Protein AF-A0A7D9LQC7-F1 (afdb_monomer)

Mean predicted aligned error: 12.57 Å

pLDDT: mean 78.18, std 15.83, range [28.62, 94.75]

Structure (mmCIF, N/CA/C/O backbone):
data_AF-A0A7D9LQC7-F1
#
_entry.id   AF-A0A7D9LQC7-F1
#
loop_
_atom_site.group_PDB
_atom_site.id
_atom_site.type_symbol
_atom_site.label_atom_id
_atom_site.label_alt_id
_atom_site.label_comp_id
_atom_site.label_asym_id
_atom_site.label_entity_id
_atom_site.label_seq_id
_atom_site.pdbx_PDB_ins_code
_atom_site.Cartn_x
_atom_site.Cartn_y
_atom_site.Cartn_z
_atom_site.occupancy
_atom_site.B_iso_or_equiv
_atom_site.auth_seq_id
_atom_site.auth_comp_id
_atom_site.auth_asym_id
_atom_site.auth_atom_id
_atom_site.pdbx_PDB_model_num
ATOM 1 N N . MET A 1 1 ? 6.233 0.701 18.717 1.00 30.08 1 MET A N 1
ATOM 2 C CA . MET A 1 1 ? 6.826 -0.533 18.151 1.00 30.08 1 MET A CA 1
ATOM 3 C C . MET A 1 1 ? 5.707 -1.409 17.604 1.00 30.08 1 MET A C 1
ATOM 5 O O . MET A 1 1 ? 5.000 -2.025 18.384 1.00 30.08 1 MET A O 1
ATOM 9 N N . SER A 1 2 ? 5.497 -1.424 16.285 1.00 28.62 2 SER A N 1
ATOM 10 C CA . SER A 1 2 ? 4.512 -2.289 15.620 1.00 28.62 2 SER A CA 1
ATOM 11 C C . SER A 1 2 ? 5.159 -3.641 15.290 1.00 28.62 2 SER A C 1
ATOM 13 O O . SER A 1 2 ? 6.062 -3.742 14.458 1.00 28.62 2 SER A O 1
ATOM 15 N N . GLN A 1 3 ? 4.757 -4.696 15.998 1.00 31.02 3 GLN A N 1
ATOM 16 C CA . GLN A 1 3 ? 5.390 -6.021 15.905 1.00 31.02 3 GLN A CA 1
ATOM 17 C C . GLN A 1 3 ? 4.627 -7.008 15.000 1.00 31.02 3 GLN A C 1
ATOM 19 O O . GLN A 1 3 ? 5.089 -8.122 14.785 1.00 31.02 3 GLN A O 1
ATOM 24 N N . PHE A 1 4 ? 3.508 -6.5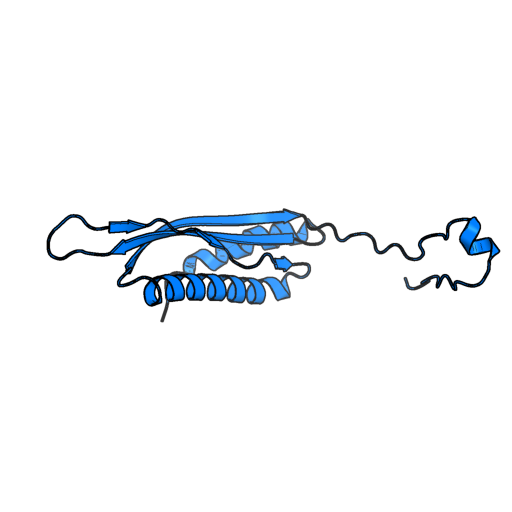97 14.397 1.00 38.97 4 PHE A N 1
ATOM 25 C CA . PHE A 1 4 ? 2.589 -7.526 13.730 1.00 38.97 4 PHE A CA 1
ATOM 26 C C . PHE A 1 4 ? 2.979 -7.930 12.290 1.00 38.97 4 PHE A C 1
ATOM 28 O O . PHE A 1 4 ? 2.582 -8.991 11.820 1.00 38.97 4 PHE A O 1
ATOM 35 N N . LEU A 1 5 ? 3.812 -7.153 11.584 1.00 41.72 5 LEU A N 1
ATOM 36 C CA . LEU A 1 5 ? 4.162 -7.452 10.180 1.00 41.72 5 LEU A CA 1
ATOM 37 C C . LEU A 1 5 ? 5.417 -8.325 10.010 1.00 41.72 5 LEU A C 1
ATOM 39 O O . LEU A 1 5 ? 5.637 -8.896 8.946 1.00 41.72 5 LEU A O 1
ATOM 43 N N . ARG A 1 6 ? 6.240 -8.481 11.053 1.00 37.03 6 ARG A N 1
ATOM 44 C CA . ARG A 1 6 ? 7.597 -9.044 10.911 1.00 37.03 6 ARG A CA 1
ATOM 45 C C . ARG A 1 6 ? 7.618 -10.533 10.530 1.00 37.03 6 ARG A C 1
ATOM 47 O O . ARG A 1 6 ? 8.576 -10.981 9.909 1.00 37.03 6 ARG A O 1
ATOM 54 N N . GLY A 1 7 ? 6.563 -11.281 10.868 1.00 37.09 7 GLY A N 1
ATOM 55 C CA . GLY A 1 7 ? 6.466 -12.723 10.608 1.00 37.09 7 GLY A CA 1
ATOM 56 C C . GLY A 1 7 ? 5.945 -13.096 9.215 1.00 37.09 7 GLY A C 1
ATOM 57 O O . GLY A 1 7 ? 6.425 -14.061 8.629 1.00 37.09 7 GLY A O 1
ATOM 58 N N . LYS A 1 8 ? 5.003 -12.322 8.652 1.00 50.50 8 LYS A N 1
ATOM 59 C CA . LYS A 1 8 ? 4.400 -12.610 7.334 1.00 50.50 8 LYS A CA 1
ATOM 60 C C . LYS A 1 8 ? 5.145 -11.964 6.160 1.00 50.50 8 LYS A C 1
ATOM 62 O O . LYS A 1 8 ? 4.969 -12.397 5.027 1.00 50.50 8 LYS A O 1
ATOM 67 N N . SER A 1 9 ? 6.019 -10.983 6.408 1.00 51.44 9 SER A N 1
ATOM 68 C CA . SER A 1 9 ? 6.780 -10.325 5.334 1.00 51.44 9 SER A CA 1
ATOM 69 C C . SER A 1 9 ? 7.656 -11.288 4.536 1.00 51.44 9 SER A C 1
ATOM 71 O O . SER A 1 9 ? 7.751 -11.139 3.325 1.00 51.44 9 SER A O 1
ATOM 73 N N . LYS A 1 10 ? 8.275 -12.295 5.170 1.00 53.38 10 LYS A N 1
ATOM 74 C CA . LYS A 1 10 ? 9.179 -13.214 4.456 1.00 53.38 10 LYS A CA 1
ATOM 75 C C . LYS A 1 10 ? 8.440 -14.053 3.413 1.00 53.38 10 LYS A C 1
ATOM 77 O O . LYS A 1 10 ? 8.880 -14.114 2.273 1.00 53.38 10 LYS A O 1
ATOM 82 N N . SER A 1 11 ? 7.300 -14.647 3.764 1.00 53.59 11 SER A N 1
ATOM 83 C CA . SER A 1 11 ? 6.494 -15.435 2.820 1.00 53.59 11 SER A CA 1
ATOM 84 C C . SER A 1 11 ? 5.887 -14.571 1.712 1.00 53.59 11 SER A C 1
ATOM 86 O O . SER A 1 11 ? 5.886 -14.985 0.553 1.00 53.59 11 SER A O 1
ATOM 88 N N . ILE A 1 12 ? 5.459 -13.347 2.042 1.00 58.31 12 ILE A N 1
ATOM 89 C CA . ILE A 1 12 ? 4.950 -12.373 1.065 1.00 58.31 12 ILE A CA 1
ATOM 90 C C . ILE A 1 12 ? 6.056 -11.872 0.127 1.00 58.31 12 ILE A C 1
ATOM 92 O O . ILE A 1 12 ? 5.758 -11.551 -1.011 1.00 58.31 12 ILE A O 1
ATOM 96 N N . LEU A 1 13 ? 7.321 -11.813 0.554 1.00 58.34 13 LEU A N 1
ATOM 97 C CA . LEU A 1 13 ? 8.453 -11.413 -0.295 1.00 58.34 13 LEU A CA 1
ATOM 98 C C . LEU A 1 13 ? 8.943 -12.544 -1.207 1.00 58.34 13 LEU A C 1
ATOM 100 O O . LEU A 1 13 ? 9.350 -12.284 -2.338 1.00 58.34 13 LEU A O 1
ATOM 104 N N . ILE A 1 14 ? 8.890 -13.795 -0.745 1.00 58.44 14 ILE A N 1
ATOM 105 C CA . ILE A 1 14 ? 9.356 -14.958 -1.516 1.00 58.44 14 ILE A CA 1
ATOM 106 C C . ILE A 1 14 ? 8.507 -15.167 -2.777 1.00 58.44 14 ILE A C 1
ATOM 108 O O . ILE A 1 14 ? 9.052 -15.437 -3.848 1.00 58.44 14 ILE A O 1
ATOM 112 N N . HIS A 1 15 ? 7.184 -15.022 -2.672 1.00 63.97 15 HIS A N 1
ATOM 113 C CA . HIS A 1 15 ? 6.274 -15.312 -3.781 1.00 63.97 15 HIS A CA 1
ATOM 114 C C . HIS A 1 15 ? 6.463 -14.371 -4.996 1.00 63.97 15 HIS A C 1
ATOM 116 O O . HIS A 1 15 ? 6.714 -14.878 -6.091 1.00 63.97 15 HIS A O 1
ATOM 122 N N . PRO A 1 16 ? 6.483 -13.035 -4.839 1.00 60.09 16 PRO A N 1
ATOM 123 C CA . PRO A 1 16 ? 6.686 -12.121 -5.955 1.00 60.09 16 PRO A CA 1
ATOM 124 C C . PRO A 1 16 ? 8.136 -12.104 -6.438 1.00 60.09 16 PRO A C 1
ATOM 126 O O . PRO A 1 16 ? 8.363 -11.841 -7.610 1.00 60.09 16 PRO A O 1
ATOM 129 N N . SER A 1 17 ? 9.121 -12.419 -5.585 1.00 60.62 17 SER A N 1
ATOM 130 C CA . SER A 1 17 ? 10.523 -12.535 -6.024 1.00 60.62 17 SER A CA 1
ATOM 131 C C . SER A 1 17 ? 10.682 -13.646 -7.065 1.00 60.62 17 SER A C 1
ATOM 133 O O . SER A 1 17 ? 11.267 -13.428 -8.122 1.00 60.62 17 SER A O 1
ATOM 135 N N . LYS A 1 18 ? 10.072 -14.813 -6.819 1.00 63.22 18 LYS A N 1
ATOM 136 C CA . LYS A 1 18 ? 10.040 -15.923 -7.783 1.00 63.22 18 LYS A CA 1
ATOM 137 C C . LYS A 1 18 ? 9.300 -15.545 -9.071 1.00 63.22 18 LYS A C 1
ATOM 139 O O . LYS A 1 18 ? 9.698 -15.928 -10.167 1.00 63.22 18 LYS A O 1
ATOM 144 N N . GLU A 1 19 ? 8.226 -14.774 -8.945 1.00 61.44 19 GLU A N 1
ATOM 145 C CA . GLU A 1 19 ? 7.433 -14.311 -10.083 1.00 61.44 19 GLU A CA 1
ATOM 146 C C . GLU A 1 19 ? 8.140 -13.202 -10.889 1.00 61.44 19 GLU A C 1
ATOM 148 O O . GLU A 1 19 ? 7.897 -13.061 -12.090 1.00 61.44 19 GLU A O 1
ATOM 153 N N . LEU A 1 20 ? 9.054 -12.458 -10.258 1.00 62.69 20 LEU A N 1
ATOM 154 C CA . LEU A 1 20 ? 9.912 -11.456 -10.889 1.00 62.69 20 LEU A CA 1
ATOM 155 C C . LEU A 1 20 ? 11.061 -12.103 -11.666 1.00 62.69 20 LEU A C 1
ATOM 157 O O . LEU A 1 20 ? 11.429 -11.599 -12.716 1.00 62.69 20 LEU A O 1
ATOM 161 N N . GLU A 1 21 ? 11.599 -13.237 -11.213 1.00 62.34 21 GLU A N 1
ATOM 162 C CA . GLU A 1 21 ? 12.596 -13.979 -12.001 1.00 62.34 21 GLU A CA 1
ATOM 163 C C . GLU A 1 21 ? 11.998 -14.563 -13.291 1.00 62.34 21 GLU A C 1
ATOM 165 O O . GLU A 1 21 ? 12.687 -14.695 -14.300 1.00 62.34 21 GLU A O 1
ATOM 170 N N . MET A 1 22 ? 10.693 -14.856 -13.296 1.00 58.41 22 MET A N 1
ATOM 171 C CA . MET A 1 22 ? 9.989 -15.386 -14.469 1.00 58.41 22 MET A CA 1
ATOM 172 C C . MET A 1 22 ? 9.456 -14.306 -15.428 1.00 58.41 22 MET A C 1
ATOM 174 O O . MET A 1 22 ? 9.116 -14.625 -16.568 1.00 58.41 22 MET A O 1
ATOM 178 N N . ASN A 1 23 ? 9.339 -13.042 -15.003 1.00 60.66 23 ASN A N 1
ATOM 179 C CA . ASN A 1 23 ? 8.723 -11.969 -15.793 1.00 60.66 23 ASN A CA 1
ATOM 180 C C . ASN A 1 23 ? 9.617 -10.718 -15.828 1.00 60.66 23 ASN A C 1
ATOM 182 O O . ASN A 1 23 ? 10.201 -10.343 -14.828 1.00 60.66 23 ASN A O 1
ATOM 186 N N . LYS A 1 24 ? 9.652 -9.977 -16.947 1.00 69.88 24 LYS A N 1
ATOM 187 C CA . LYS A 1 24 ? 10.491 -8.761 -17.126 1.00 69.88 24 LYS A CA 1
ATOM 188 C C . LYS A 1 24 ? 10.154 -7.576 -16.189 1.00 69.88 24 LYS A C 1
ATOM 190 O O . LYS A 1 24 ? 10.732 -6.499 -16.315 1.00 69.88 24 LYS A O 1
ATOM 195 N N . GLY A 1 25 ? 9.199 -7.760 -15.286 1.00 79.94 25 GLY A N 1
ATOM 196 C CA . GLY A 1 25 ? 8.742 -6.805 -14.292 1.00 79.94 25 GLY A CA 1
ATOM 197 C C . GLY A 1 25 ? 7.381 -7.216 -13.731 1.00 79.94 25 GLY A C 1
ATOM 198 O O . GLY A 1 25 ? 6.617 -7.949 -14.365 1.00 79.94 25 GLY A O 1
ATOM 199 N N . LEU A 1 26 ? 7.047 -6.694 -12.557 1.00 86.94 26 LEU A N 1
ATOM 200 C CA . LEU A 1 26 ? 5.762 -6.876 -11.887 1.00 86.94 26 LEU A CA 1
ATOM 201 C C . LEU A 1 26 ? 5.144 -5.523 -11.571 1.00 86.94 26 LEU A C 1
ATOM 203 O O . LEU A 1 26 ? 5.836 -4.599 -11.149 1.00 86.94 26 LEU A O 1
ATOM 207 N N . LYS A 1 27 ? 3.829 -5.416 -11.727 1.00 88.88 27 LYS A N 1
ATOM 208 C CA . LYS A 1 27 ? 3.036 -4.295 -11.234 1.00 88.88 27 LYS A CA 1
ATOM 209 C C . LYS A 1 27 ? 2.126 -4.811 -10.134 1.00 88.88 27 LYS A C 1
ATOM 211 O O . LYS A 1 27 ? 1.395 -5.768 -10.359 1.00 88.88 27 LYS A O 1
ATOM 216 N N . TRP A 1 28 ? 2.172 -4.202 -8.958 1.00 89.38 28 TRP A N 1
ATOM 217 C CA . TRP A 1 28 ? 1.459 -4.713 -7.794 1.00 89.38 28 TRP A CA 1
ATOM 218 C C . TRP A 1 28 ? 0.916 -3.611 -6.886 1.00 89.38 28 TRP A C 1
ATOM 220 O O . TRP A 1 28 ? 1.301 -2.445 -6.990 1.00 89.38 28 TRP A O 1
ATOM 230 N N . LEU A 1 29 ? -0.027 -3.977 -6.021 1.00 91.00 29 LEU A N 1
ATOM 231 C CA . LEU A 1 29 ? -0.549 -3.147 -4.936 1.00 91.00 29 LEU A CA 1
ATOM 232 C C . LEU A 1 29 ? -1.015 -4.029 -3.776 1.00 91.00 29 LEU A C 1
ATOM 234 O O . LEU A 1 29 ? -1.407 -5.176 -3.984 1.00 91.00 29 LEU A O 1
ATOM 238 N N . ILE A 1 30 ? -1.027 -3.468 -2.571 1.00 91.06 30 ILE A N 1
ATOM 239 C CA . ILE A 1 30 ? -1.603 -4.098 -1.381 1.00 91.06 30 ILE A CA 1
ATOM 240 C C . ILE A 1 30 ? -2.953 -3.448 -1.095 1.00 91.06 30 ILE A C 1
ATOM 242 O O . ILE A 1 30 ? -3.051 -2.224 -1.031 1.00 91.06 30 ILE A O 1
ATOM 246 N N . GLY A 1 31 ? -3.990 -4.260 -0.935 1.00 91.31 31 GLY A N 1
ATOM 247 C CA . GLY A 1 31 ? -5.294 -3.872 -0.412 1.00 91.31 31 GLY A CA 1
ATOM 248 C C . GLY A 1 31 ? -5.461 -4.381 1.015 1.00 91.31 31 GLY A C 1
ATOM 249 O O . GLY A 1 31 ? -5.033 -5.486 1.330 1.00 91.31 31 GLY A O 1
ATOM 250 N N . VAL A 1 32 ? -6.064 -3.577 1.884 1.00 93.88 32 VAL A N 1
ATOM 251 C CA . VAL A 1 32 ? -6.425 -3.967 3.248 1.00 93.88 32 VAL A CA 1
ATOM 252 C C . VAL A 1 32 ? -7.865 -3.557 3.501 1.00 93.88 32 VAL A C 1
ATOM 254 O O . VAL A 1 32 ? -8.189 -2.372 3.445 1.00 93.88 32 VAL A O 1
ATOM 257 N N . LYS A 1 33 ? -8.718 -4.530 3.818 1.00 93.94 33 LYS A N 1
ATOM 258 C CA . LYS A 1 33 ? -10.047 -4.285 4.375 1.00 93.94 33 LYS A CA 1
ATOM 259 C C . LYS A 1 33 ? -9.946 -4.427 5.885 1.00 93.94 33 LYS A C 1
ATOM 261 O O . LYS A 1 33 ? -9.534 -5.479 6.372 1.00 93.94 33 LYS A O 1
ATOM 266 N N . ALA A 1 34 ? -10.313 -3.390 6.620 1.00 94.38 34 ALA A N 1
ATOM 267 C CA . ALA A 1 34 ? -10.253 -3.389 8.074 1.00 94.38 34 ALA A CA 1
ATOM 268 C C . ALA A 1 34 ? -11.611 -3.023 8.660 1.00 94.38 34 ALA A C 1
ATOM 270 O O . ALA A 1 34 ? -12.342 -2.230 8.076 1.00 94.38 34 ALA A O 1
ATOM 271 N N . ARG A 1 35 ? -11.932 -3.604 9.812 1.00 94.00 35 ARG A N 1
ATOM 272 C CA . ARG A 1 35 ? -13.109 -3.279 10.605 1.00 94.00 35 ARG A CA 1
ATOM 273 C C . ARG A 1 35 ? -12.707 -2.325 11.717 1.00 94.00 35 ARG A C 1
ATOM 275 O O . ARG A 1 35 ? -11.774 -2.590 12.476 1.00 94.00 35 ARG A O 1
ATOM 282 N N . PHE A 1 36 ? -13.440 -1.234 11.821 1.00 93.12 36 PHE A N 1
ATOM 283 C CA . PHE A 1 36 ? -13.339 -0.253 12.882 1.00 93.12 36 PHE A CA 1
ATOM 284 C C . PHE A 1 36 ? -14.588 -0.307 13.743 1.00 93.12 36 PHE A C 1
ATOM 286 O O . PHE A 1 36 ? -15.681 -0.566 13.240 1.00 93.12 36 PHE A O 1
ATOM 293 N N . VAL A 1 37 ? -14.402 -0.042 15.029 1.00 92.69 37 VAL A N 1
ATOM 294 C CA . VAL A 1 37 ? -15.468 0.069 16.016 1.00 92.69 37 VAL A CA 1
ATOM 295 C C . VAL A 1 37 ? -15.449 1.467 16.615 1.00 92.69 37 VAL A C 1
ATOM 297 O O . VAL A 1 37 ? -14.384 2.020 16.892 1.00 92.69 37 VAL A O 1
ATOM 300 N N . LYS A 1 38 ? -16.626 2.057 16.784 1.00 91.06 38 LYS A N 1
ATOM 301 C CA . LYS A 1 38 ? -16.819 3.287 17.540 1.00 91.06 38 LYS A CA 1
ATOM 302 C C . LYS A 1 38 ? -17.773 2.973 18.695 1.00 91.06 38 LYS A C 1
ATOM 304 O O . LYS A 1 38 ? -18.974 2.840 18.440 1.00 91.06 38 LYS A O 1
ATOM 309 N N . PRO A 1 39 ? -17.251 2.833 19.926 1.00 85.88 39 PRO A N 1
ATOM 310 C CA . PRO A 1 39 ? -18.080 2.529 21.081 1.00 85.88 39 PRO A CA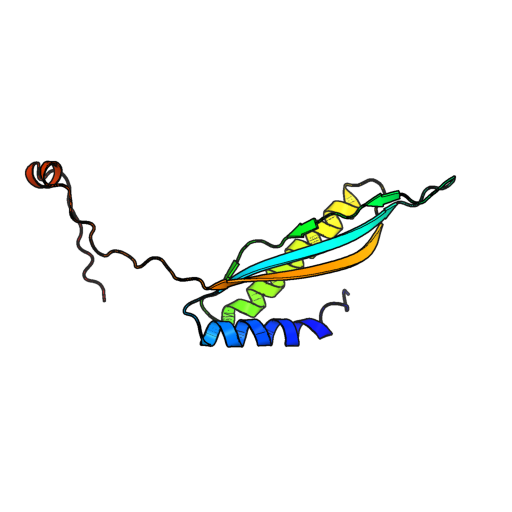 1
ATOM 311 C C . PRO A 1 39 ? -19.000 3.708 21.407 1.00 85.88 39 PRO A C 1
ATOM 313 O O . PRO A 1 39 ? -18.611 4.873 21.277 1.00 85.88 39 PRO A O 1
ATOM 316 N N . LYS A 1 40 ? -20.234 3.402 21.804 1.00 87.56 40 LYS A N 1
ATOM 317 C CA . LYS A 1 40 ? -21.220 4.372 22.293 1.00 87.56 40 LYS A CA 1
ATOM 318 C C . LYS A 1 40 ? -21.535 4.070 23.754 1.00 87.56 40 LYS A C 1
ATOM 320 O O . LYS A 1 40 ? -21.644 2.910 24.121 1.00 87.56 40 LYS A O 1
ATOM 325 N N . GLU A 1 41 ? -21.705 5.112 24.564 1.00 76.75 41 GLU A N 1
ATOM 326 C CA . GLU A 1 41 ? -21.960 4.960 26.006 1.00 76.75 41 GLU A CA 1
ATOM 327 C C . GLU A 1 41 ? -23.360 4.388 26.322 1.00 76.75 41 GLU A C 1
ATOM 329 O O . GLU A 1 41 ? -23.505 3.711 27.331 1.00 76.75 41 GLU A O 1
ATOM 334 N N . ASP A 1 42 ? -24.351 4.571 25.436 1.00 71.50 42 ASP A N 1
ATOM 335 C CA . ASP A 1 42 ? -25.772 4.234 25.680 1.00 71.50 42 ASP A CA 1
ATOM 336 C C . ASP A 1 42 ? -26.406 3.306 24.610 1.00 71.50 42 ASP A C 1
ATOM 338 O O . ASP A 1 42 ? -27.617 3.333 24.379 1.00 71.50 42 ASP A O 1
ATOM 342 N N . GLY A 1 43 ? -25.626 2.485 23.893 1.00 75.31 43 GLY A N 1
ATOM 343 C CA . GLY A 1 43 ? -26.213 1.600 2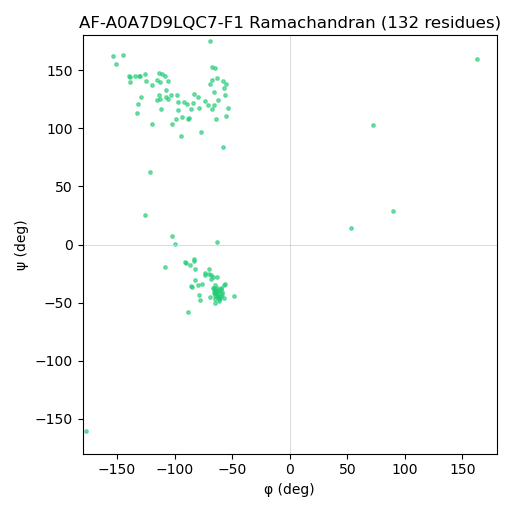2.875 1.00 75.31 43 GLY A CA 1
ATOM 344 C C . GLY A 1 43 ? -25.249 0.658 22.161 1.00 75.31 43 GLY A C 1
ATOM 345 O O . GLY A 1 43 ? -24.159 0.382 22.646 1.00 75.31 43 GLY A O 1
ATOM 346 N N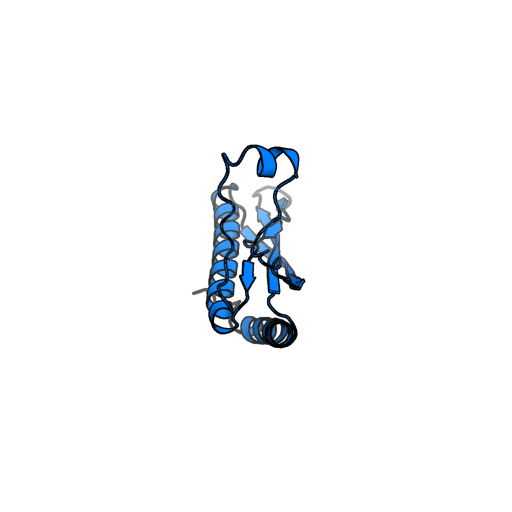 . GLU A 1 44 ? -25.670 0.156 20.995 1.00 81.81 44 GLU A N 1
ATOM 347 C CA . GLU A 1 44 ? -24.863 -0.751 20.172 1.00 81.81 44 GLU A CA 1
ATOM 348 C C . GLU A 1 44 ? -23.655 -0.044 19.538 1.00 81.81 44 GLU A C 1
ATOM 350 O O . GLU A 1 44 ? -23.753 1.081 19.023 1.00 81.81 44 GLU A O 1
ATOM 355 N N . ASP A 1 45 ? -22.520 -0.745 19.548 1.00 88.00 45 ASP A N 1
ATOM 356 C CA . ASP A 1 45 ? -21.282 -0.327 18.902 1.00 88.00 45 ASP A CA 1
ATOM 357 C C . ASP A 1 45 ? -21.491 -0.070 17.405 1.00 88.00 45 ASP A C 1
ATOM 359 O O . ASP A 1 45 ? -22.089 -0.863 16.675 1.00 88.00 45 ASP A O 1
ATOM 363 N N . LEU A 1 46 ? -20.946 1.044 16.914 1.00 90.00 46 LEU A N 1
ATOM 364 C CA . LEU A 1 46 ? -20.937 1.332 15.484 1.00 90.00 46 LEU A CA 1
ATOM 365 C C . LEU A 1 46 ? -19.763 0.621 14.823 1.00 90.00 46 LEU A C 1
ATOM 367 O O . LEU A 1 46 ? -18.616 0.805 15.229 1.00 90.00 46 LEU A O 1
ATOM 371 N N . PHE A 1 47 ? -20.039 -0.105 13.743 1.00 91.44 47 PHE A N 1
ATOM 372 C CA . PHE A 1 47 ? -19.015 -0.741 12.921 1.00 91.44 47 PHE A CA 1
ATOM 373 C C . PHE A 1 47 ? -18.859 -0.037 11.576 1.00 91.44 47 PHE A C 1
ATOM 375 O O . PHE A 1 47 ? -19.821 0.439 10.976 1.00 91.44 47 PHE A O 1
ATOM 382 N N . SER A 1 48 ? -17.625 -0.002 11.086 1.00 92.00 48 SER A N 1
ATOM 383 C CA . SER A 1 48 ? -17.289 0.474 9.748 1.00 92.00 48 SER A CA 1
ATOM 384 C C . SER A 1 48 ? -16.239 -0.440 9.138 1.00 92.00 48 SER A C 1
ATOM 386 O O . SER A 1 48 ? -15.317 -0.864 9.829 1.00 92.00 48 SER A O 1
ATOM 388 N N . GLU A 1 49 ? -16.357 -0.753 7.849 1.00 94.75 49 GLU A N 1
ATOM 389 C CA . GLU A 1 49 ? -15.439 -1.666 7.157 1.00 94.75 49 GLU A CA 1
ATOM 390 C C . GLU A 1 49 ? -14.728 -1.011 5.953 1.00 94.75 49 GLU A C 1
ATOM 392 O O . GLU A 1 49 ? -14.926 -1.431 4.804 1.00 94.75 49 GLU A O 1
ATOM 397 N N . PRO A 1 50 ? -13.920 0.044 6.169 1.00 93.62 50 PRO A N 1
ATOM 398 C CA . PRO A 1 50 ? -13.210 0.731 5.099 1.00 93.62 50 PRO A CA 1
ATOM 399 C C . PRO A 1 50 ? -12.160 -0.148 4.403 1.00 93.62 50 PRO A C 1
ATOM 401 O O . PRO A 1 50 ? -11.541 -1.047 4.981 1.00 93.62 50 PRO A O 1
ATOM 404 N N . HIS A 1 51 ? -11.924 0.186 3.133 1.00 94.12 51 HIS A N 1
ATOM 405 C CA . HIS A 1 51 ? -10.880 -0.396 2.294 1.00 94.12 51 HIS A CA 1
ATOM 406 C C . HIS A 1 51 ? -9.745 0.601 2.069 1.00 94.12 51 HIS A C 1
ATOM 408 O O . HIS A 1 51 ? -9.954 1.706 1.567 1.00 94.12 51 HIS A O 1
ATOM 414 N N . PHE A 1 52 ? -8.523 0.172 2.357 1.00 93.50 52 PHE A N 1
ATOM 415 C CA . PHE A 1 52 ? -7.292 0.921 2.139 1.00 93.50 52 PHE A CA 1
ATOM 416 C C . PHE A 1 52 ? -6.459 0.237 1.069 1.00 93.50 52 PHE A C 1
ATOM 418 O O . PHE A 1 52 ? -6.463 -0.983 0.934 1.00 93.50 52 PHE A O 1
ATOM 425 N N . ARG A 1 53 ? -5.722 1.023 0.290 1.00 93.19 53 ARG A N 1
ATOM 426 C CA . ARG A 1 53 ? -4.843 0.496 -0.760 1.00 93.19 53 ARG A CA 1
ATOM 427 C C . ARG A 1 53 ? -3.494 1.179 -0.706 1.00 93.19 53 ARG A C 1
ATOM 429 O O . ARG A 1 53 ? -3.447 2.372 -0.423 1.00 93.19 53 ARG A O 1
ATOM 436 N N . SER A 1 54 ? -2.412 0.474 -1.009 1.00 92.62 54 SER A N 1
ATOM 437 C CA . SER A 1 54 ? -1.120 1.093 -1.298 1.00 92.62 54 SER A CA 1
ATOM 438 C C . SER A 1 54 ? -1.172 1.853 -2.629 1.00 92.62 54 SER A C 1
ATOM 440 O O . SER A 1 54 ? -2.163 1.809 -3.363 1.00 92.62 54 SER A O 1
ATOM 442 N N . LEU A 1 55 ? -0.087 2.548 -2.967 1.00 90.94 55 LEU A N 1
ATOM 443 C CA . LEU A 1 55 ? 0.130 2.958 -4.352 1.00 90.94 55 LEU A CA 1
ATOM 444 C C . LEU A 1 55 ? 0.382 1.724 -5.221 1.00 90.94 55 LEU A C 1
ATOM 446 O O . LEU A 1 55 ? 0.873 0.703 -4.734 1.00 90.94 55 LEU A O 1
ATOM 450 N N . CYS A 1 56 ? 0.040 1.831 -6.502 1.00 89.62 56 CYS A N 1
ATOM 451 C CA . CYS A 1 56 ? 0.386 0.804 -7.468 1.00 89.62 56 CYS A CA 1
ATOM 452 C C . CYS A 1 56 ? 1.851 0.974 -7.877 1.00 89.62 56 CYS A C 1
ATOM 454 O O . CYS A 1 56 ? 2.234 2.006 -8.430 1.00 89.62 56 CYS A O 1
ATOM 456 N N . THR A 1 57 ? 2.666 -0.033 -7.589 1.00 89.56 57 THR A N 1
ATOM 457 C CA . THR A 1 57 ? 4.116 0.011 -7.747 1.00 89.56 57 THR A CA 1
ATOM 458 C C . THR A 1 57 ? 4.557 -0.941 -8.844 1.00 89.56 57 THR A C 1
ATOM 460 O O . THR A 1 57 ? 4.027 -2.038 -8.982 1.00 89.56 57 THR A O 1
ATOM 463 N N . THR A 1 58 ? 5.526 -0.503 -9.647 1.00 88.00 58 THR A N 1
ATOM 464 C CA . THR A 1 58 ? 6.179 -1.355 -10.645 1.00 88.00 58 THR A CA 1
ATOM 465 C C . THR A 1 58 ? 7.571 -1.726 -10.147 1.00 88.00 58 THR A C 1
ATOM 467 O O . THR A 1 58 ? 8.380 -0.855 -9.815 1.00 88.00 58 THR A O 1
ATOM 470 N N . THR A 1 59 ? 7.848 -3.021 -10.089 1.00 85.50 59 THR A N 1
ATOM 471 C CA . THR A 1 59 ? 9.134 -3.598 -9.709 1.00 85.50 59 THR A CA 1
ATOM 472 C C . THR A 1 59 ? 9.744 -4.243 -10.942 1.00 85.50 59 THR A C 1
ATOM 474 O O . THR A 1 59 ? 9.187 -5.183 -11.497 1.00 85.50 59 THR A O 1
ATOM 477 N N . VAL A 1 60 ? 10.887 -3.723 -11.379 1.00 82.88 60 VAL A N 1
ATOM 478 C CA . VAL A 1 60 ? 11.699 -4.302 -12.467 1.00 82.88 60 VAL A CA 1
ATOM 479 C C . VAL A 1 60 ? 12.991 -4.936 -11.950 1.00 82.88 60 VAL A C 1
ATOM 481 O O . VAL A 1 60 ? 13.583 -5.760 -12.630 1.00 82.88 60 VAL A O 1
ATOM 484 N N . ASN A 1 61 ? 13.420 -4.567 -10.739 1.00 78.56 61 ASN A N 1
ATOM 485 C CA . ASN A 1 61 ? 14.616 -5.086 -10.085 1.00 78.56 61 ASN A CA 1
ATOM 486 C C . ASN A 1 61 ? 14.252 -5.549 -8.669 1.00 78.56 61 ASN A C 1
ATOM 488 O O . ASN A 1 61 ? 13.693 -4.767 -7.894 1.00 78.56 61 ASN A O 1
ATOM 492 N N . ALA A 1 62 ? 14.594 -6.798 -8.343 1.00 76.12 62 ALA A N 1
ATOM 493 C CA . ALA A 1 62 ? 14.322 -7.425 -7.052 1.00 76.12 62 ALA A CA 1
ATOM 494 C C . ALA A 1 62 ? 14.908 -6.635 -5.872 1.00 76.12 62 ALA A C 1
ATOM 496 O O . ALA A 1 62 ? 14.278 -6.538 -4.823 1.00 76.12 62 ALA A O 1
ATOM 497 N N . HIS A 1 63 ? 16.065 -5.992 -6.056 1.00 79.88 63 HIS A N 1
ATOM 498 C CA . HIS A 1 63 ? 16.733 -5.228 -5.000 1.00 79.88 63 HIS A CA 1
ATOM 499 C C . HIS A 1 63 ? 15.901 -4.032 -4.506 1.00 79.88 63 HIS A C 1
ATOM 501 O O . HIS A 1 63 ? 15.975 -3.648 -3.342 1.00 79.88 63 HIS A O 1
ATOM 507 N N . ASN A 1 64 ? 15.046 -3.467 -5.366 1.00 82.88 64 ASN A N 1
ATOM 508 C CA . ASN A 1 64 ? 14.171 -2.354 -4.991 1.00 82.88 64 ASN A CA 1
ATOM 509 C C . ASN A 1 64 ? 12.883 -2.812 -4.296 1.00 82.88 64 ASN A C 1
ATOM 511 O O . ASN A 1 64 ? 12.161 -1.980 -3.742 1.00 82.88 64 ASN A O 1
ATOM 515 N N . MET A 1 65 ? 12.574 -4.110 -4.331 1.00 82.31 65 MET A N 1
ATOM 516 C CA . MET A 1 65 ? 11.287 -4.629 -3.889 1.00 82.31 65 MET A CA 1
ATOM 517 C C . MET A 1 65 ? 11.074 -4.448 -2.384 1.00 82.31 65 MET A C 1
ATOM 519 O O . MET A 1 65 ? 9.991 -4.041 -1.973 1.00 82.31 65 MET A O 1
ATOM 523 N N . GLU A 1 66 ? 12.097 -4.688 -1.563 1.00 83.69 66 GLU A N 1
ATOM 524 C CA . GLU A 1 66 ? 11.993 -4.538 -0.106 1.00 83.69 66 GLU A CA 1
ATOM 525 C C . GLU A 1 66 ? 11.657 -3.093 0.287 1.00 83.69 66 GLU A C 1
ATOM 527 O O . GLU A 1 66 ? 10.707 -2.842 1.032 1.00 83.69 66 GLU A O 1
ATOM 532 N N . LYS A 1 67 ? 12.370 -2.125 -0.300 1.00 88.06 67 LYS A N 1
ATOM 533 C CA . LYS A 1 67 ? 12.118 -0.695 -0.087 1.00 88.06 67 LYS A CA 1
ATOM 534 C C . LYS A 1 67 ? 10.710 -0.294 -0.538 1.00 88.06 67 LYS A C 1
ATOM 536 O O . LYS A 1 67 ? 10.030 0.472 0.144 1.00 88.06 67 LYS A O 1
ATOM 541 N N . GLN A 1 68 ? 10.260 -0.816 -1.679 1.00 90.00 68 GLN A N 1
ATOM 542 C CA . GLN A 1 68 ? 8.912 -0.576 -2.195 1.00 90.00 68 GLN A CA 1
ATOM 543 C C . GLN A 1 68 ? 7.833 -1.175 -1.282 1.00 90.00 68 GLN A C 1
ATOM 545 O O . GLN A 1 68 ? 6.825 -0.518 -1.020 1.00 90.00 68 GLN A O 1
ATOM 550 N N . LEU A 1 69 ? 8.060 -2.376 -0.743 1.00 86.88 69 LEU A N 1
ATOM 551 C CA . LEU A 1 69 ? 7.165 -3.010 0.223 1.00 86.88 69 LEU A CA 1
ATOM 552 C C . LEU A 1 69 ? 7.061 -2.200 1.511 1.00 86.88 69 LEU A C 1
ATOM 554 O O . LEU A 1 69 ? 5.956 -1.960 1.994 1.00 86.88 69 LEU A O 1
ATOM 558 N N . GLN A 1 70 ? 8.187 -1.724 2.037 1.00 88.88 70 GLN A N 1
ATOM 559 C CA . GLN A 1 70 ? 8.191 -0.878 3.225 1.00 88.88 70 GLN A CA 1
ATOM 560 C C . GLN A 1 70 ? 7.384 0.408 3.002 1.00 88.88 70 GLN A C 1
ATOM 562 O O . GLN A 1 70 ? 6.557 0.760 3.841 1.00 88.88 70 GLN A O 1
ATOM 567 N N . ALA A 1 71 ? 7.560 1.068 1.853 1.00 91.56 71 ALA A N 1
ATOM 568 C CA . ALA A 1 71 ? 6.794 2.263 1.503 1.00 91.56 71 ALA A CA 1
ATOM 569 C C . ALA A 1 71 ? 5.286 1.975 1.366 1.00 91.56 71 ALA A C 1
ATOM 571 O O . ALA A 1 71 ? 4.461 2.752 1.850 1.00 91.56 71 ALA A O 1
ATOM 572 N N . ALA A 1 72 ? 4.916 0.847 0.752 1.00 91.56 72 ALA A N 1
ATOM 573 C CA . ALA A 1 72 ? 3.524 0.419 0.635 1.00 91.56 72 ALA A CA 1
ATOM 574 C C . ALA A 1 72 ? 2.885 0.161 2.010 1.00 91.56 72 ALA A C 1
ATOM 576 O O . ALA A 1 72 ? 1.779 0.640 2.267 1.00 91.56 72 ALA A O 1
ATOM 577 N N . CYS A 1 73 ? 3.597 -0.532 2.904 1.00 89.38 73 CYS A N 1
ATOM 578 C CA . CYS A 1 73 ? 3.166 -0.772 4.279 1.00 89.38 73 CYS A CA 1
ATOM 579 C C . CYS A 1 73 ? 2.994 0.538 5.055 1.00 89.38 73 CYS A C 1
ATOM 581 O O . CYS A 1 73 ? 1.937 0.737 5.651 1.00 89.38 73 CYS A O 1
ATOM 583 N N . SER A 1 74 ? 3.973 1.450 5.008 1.00 93.06 74 SER A N 1
ATOM 584 C CA . SER A 1 74 ? 3.854 2.762 5.660 1.00 93.06 74 SER A CA 1
ATOM 585 C C . SER A 1 74 ? 2.629 3.522 5.164 1.00 93.06 74 SER A C 1
ATOM 587 O O . SER A 1 74 ? 1.829 3.968 5.975 1.00 93.06 74 SER A O 1
ATOM 589 N N . LYS A 1 75 ? 2.388 3.559 3.847 1.00 94.56 75 LYS A N 1
ATOM 590 C CA . LYS A 1 75 ? 1.219 4.249 3.288 1.00 94.56 75 LYS A CA 1
ATOM 591 C C . LYS A 1 75 ? -0.110 3.690 3.803 1.00 94.56 75 LYS A C 1
ATOM 593 O O . LYS A 1 75 ? -1.056 4.451 4.016 1.00 94.56 75 LYS A O 1
ATOM 598 N N . ILE A 1 76 ? -0.216 2.371 3.972 1.00 93.62 76 ILE A N 1
ATOM 599 C CA . ILE A 1 76 ? -1.418 1.753 4.547 1.00 93.62 76 ILE A CA 1
ATOM 600 C C . ILE A 1 76 ? -1.547 2.101 6.029 1.00 93.62 76 ILE A C 1
ATOM 602 O O . ILE A 1 76 ? -2.630 2.496 6.449 1.00 93.62 76 ILE A O 1
ATOM 606 N N . MET A 1 77 ? -0.459 2.014 6.797 1.00 91.75 77 MET A N 1
ATOM 607 C CA . MET A 1 77 ? -0.455 2.386 8.215 1.00 91.75 77 MET A CA 1
ATOM 608 C C . MET A 1 77 ? -0.864 3.848 8.418 1.00 91.75 77 MET A C 1
ATOM 610 O O . MET A 1 77 ? -1.697 4.129 9.276 1.00 91.75 77 MET A O 1
ATOM 614 N N . ASP A 1 78 ? -0.356 4.755 7.585 1.00 93.69 78 ASP A N 1
ATOM 615 C CA . ASP A 1 78 ? -0.725 6.169 7.615 1.00 93.69 78 ASP A CA 1
ATOM 616 C C . ASP A 1 78 ? -2.207 6.354 7.278 1.00 93.69 78 ASP A C 1
ATOM 618 O O . ASP A 1 78 ? -2.906 7.091 7.964 1.00 93.69 78 ASP A O 1
ATOM 622 N N . SER A 1 79 ? -2.725 5.631 6.279 1.00 92.62 79 SER A N 1
ATOM 623 C CA . SER A 1 79 ? -4.147 5.705 5.910 1.00 92.62 79 SER A CA 1
ATOM 624 C C . SER A 1 79 ? -5.064 5.202 7.034 1.00 92.62 79 SER A C 1
ATOM 626 O O . SER A 1 79 ? -6.110 5.797 7.285 1.00 92.62 79 SER A O 1
ATOM 628 N N . LEU A 1 80 ? -4.665 4.134 7.733 1.00 90.94 80 LEU A N 1
ATOM 629 C CA . LEU A 1 80 ? -5.377 3.628 8.909 1.00 90.94 80 LEU A CA 1
ATOM 630 C C . LEU A 1 80 ? -5.344 4.650 10.053 1.00 90.94 80 LEU A C 1
ATOM 632 O O . LEU A 1 80 ? -6.372 4.909 10.672 1.00 90.94 80 LEU A O 1
ATOM 636 N N . ALA A 1 81 ? -4.185 5.259 10.314 1.00 90.50 81 ALA A N 1
ATOM 637 C CA . ALA A 1 81 ? -4.027 6.264 11.364 1.00 90.50 81 ALA A CA 1
ATOM 638 C C . ALA A 1 81 ? -4.819 7.548 11.069 1.00 90.50 81 ALA A C 1
ATOM 640 O O . ALA A 1 81 ? -5.414 8.123 11.977 1.00 90.50 81 ALA A O 1
ATOM 641 N N . ILE A 1 82 ? -4.856 7.985 9.807 1.00 91.12 82 ILE A N 1
ATOM 642 C CA . ILE A 1 82 ? -5.687 9.106 9.353 1.00 91.12 82 ILE A CA 1
ATOM 643 C C . ILE A 1 82 ? -7.161 8.786 9.605 1.00 91.12 82 ILE A C 1
ATOM 645 O O . ILE A 1 82 ? -7.854 9.595 10.210 1.00 91.12 82 ILE A O 1
ATOM 649 N N . TYR A 1 83 ? -7.620 7.581 9.253 1.00 89.81 83 TYR A N 1
ATOM 650 C CA . TYR A 1 83 ? -9.004 7.168 9.499 1.00 89.81 83 TYR A CA 1
ATOM 651 C C . TYR A 1 83 ? -9.383 7.210 10.991 1.00 89.81 83 TYR A C 1
ATOM 653 O O . TYR A 1 83 ? -10.464 7.683 11.338 1.00 89.81 83 TYR A O 1
ATOM 661 N N . GLN A 1 84 ? -8.478 6.774 11.877 1.00 87.50 84 GLN A N 1
ATOM 662 C CA . GLN A 1 84 ? -8.673 6.854 13.334 1.00 87.50 84 GLN A CA 1
ATOM 663 C C . GLN A 1 84 ? -8.709 8.292 13.860 1.00 87.50 84 GLN A C 1
ATOM 665 O O . GLN A 1 84 ? -9.448 8.580 14.797 1.00 87.50 84 GLN A O 1
ATOM 670 N N . LYS A 1 85 ? -7.888 9.187 13.296 1.00 85.81 85 LYS A N 1
ATOM 671 C CA . LYS A 1 85 ? -7.787 10.586 13.739 1.00 85.81 85 LYS A CA 1
ATOM 672 C C . LYS A 1 85 ? -8.924 11.459 13.218 1.00 85.81 85 LYS A C 1
ATOM 674 O O . LYS A 1 85 ? -9.437 12.285 13.964 1.00 85.81 85 LYS A O 1
ATOM 679 N N . GLU A 1 86 ? -9.280 11.315 11.945 1.00 80.31 86 GLU A N 1
ATOM 680 C CA . GLU A 1 86 ? -10.270 12.167 11.277 1.00 80.31 86 GLU A CA 1
ATOM 681 C C . GLU A 1 86 ? -11.705 11.714 11.552 1.00 80.31 86 GLU A C 1
ATOM 683 O O . GLU A 1 86 ? -12.620 12.535 11.610 1.00 80.31 86 GLU A O 1
ATOM 688 N N . GLY A 1 87 ? -11.924 10.415 11.758 1.00 67.75 87 GLY A N 1
ATOM 689 C CA . GLY A 1 87 ? -13.225 9.911 12.155 1.00 67.75 87 GLY A CA 1
ATOM 690 C C . GLY A 1 87 ? -13.344 9.897 13.682 1.00 67.75 87 GLY A C 1
ATOM 691 O O . GLY A 1 87 ? -12.569 9.245 14.370 1.00 67.75 87 GLY A O 1
ATOM 692 N N . SER A 1 88 ? -14.324 10.617 14.223 1.00 69.56 88 SER A N 1
ATOM 693 C CA . SER A 1 88 ? -14.498 10.916 15.653 1.00 69.56 88 SER A CA 1
ATOM 694 C C . SER A 1 88 ? -14.602 9.664 16.547 1.00 69.56 88 SER A C 1
ATOM 696 O O . SER A 1 88 ? -15.706 9.241 16.877 1.00 69.56 88 SER A O 1
ATOM 698 N N .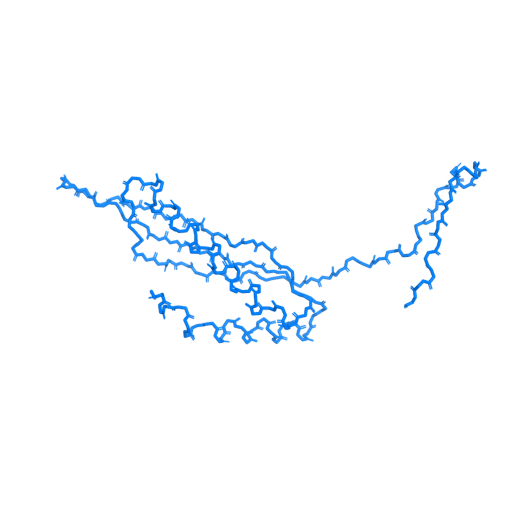 GLY A 1 89 ? -13.473 9.076 16.957 1.00 81.38 89 GLY A N 1
ATOM 699 C CA . GLY A 1 89 ? -13.416 7.952 17.901 1.00 81.38 89 GLY A CA 1
ATOM 700 C C . GLY A 1 89 ? -13.472 6.553 17.277 1.00 81.38 89 GLY A C 1
ATOM 701 O O . GLY A 1 89 ? -13.961 5.630 17.922 1.00 81.38 89 GLY A O 1
ATOM 702 N N . TRP A 1 90 ? -13.001 6.371 16.038 1.00 90.31 90 TRP A N 1
ATOM 703 C CA . TRP A 1 90 ? -12.870 5.025 15.469 1.00 90.31 90 TRP A CA 1
ATOM 704 C C . TRP A 1 90 ? -11.619 4.317 15.976 1.00 90.31 90 TRP A C 1
ATOM 706 O O . TRP A 1 90 ? -10.498 4.802 15.828 1.00 90.31 90 TRP A O 1
ATOM 716 N N . ILE A 1 91 ? -11.813 3.113 16.495 1.00 90.12 91 ILE A N 1
ATOM 717 C CA . ILE A 1 91 ? -10.758 2.220 16.958 1.00 90.12 91 ILE A CA 1
ATOM 718 C C . ILE A 1 91 ? -10.641 1.083 15.946 1.00 90.12 91 ILE A C 1
ATOM 720 O O . ILE A 1 91 ? -11.644 0.516 15.515 1.00 90.12 91 ILE A O 1
ATOM 724 N N . LEU A 1 92 ? -9.414 0.758 15.528 1.00 90.69 92 LEU A N 1
ATOM 725 C CA . LEU A 1 92 ? -9.188 -0.408 14.672 1.00 90.69 92 LEU A CA 1
ATOM 726 C C . LEU A 1 92 ? -9.500 -1.667 15.485 1.00 90.69 92 LEU A C 1
ATOM 728 O O . LEU A 1 92 ? -8.816 -1.929 16.471 1.00 90.69 92 LEU A O 1
ATOM 732 N N . ASN A 1 93 ? -10.508 -2.425 15.059 1.00 91.19 93 ASN A N 1
ATOM 733 C CA . ASN A 1 93 ? -10.911 -3.667 15.706 1.00 91.19 93 ASN A CA 1
ATOM 734 C C . ASN A 1 93 ? -10.122 -4.848 15.121 1.00 91.19 93 ASN A C 1
ATOM 736 O O . ASN A 1 93 ? -9.369 -5.518 15.820 1.00 91.19 93 ASN A O 1
ATOM 740 N N . GLU A 1 94 ? -10.223 -5.056 13.805 1.00 91.81 94 GLU A N 1
ATOM 741 C CA . GLU A 1 94 ? -9.549 -6.167 13.126 1.00 91.81 94 GLU A CA 1
ATOM 742 C C . GLU A 1 94 ? -9.261 -5.880 11.647 1.00 91.81 94 GLU A C 1
ATOM 744 O O . GLU A 1 94 ? -9.857 -4.999 11.025 1.00 91.81 94 GLU A O 1
ATOM 749 N N . ILE A 1 95 ? -8.344 -6.651 11.061 1.00 92.44 95 ILE A N 1
ATOM 750 C CA . ILE A 1 95 ? -8.116 -6.681 9.613 1.00 92.44 95 ILE A CA 1
ATOM 751 C C . ILE A 1 95 ? -8.888 -7.870 9.046 1.00 92.44 95 ILE A C 1
ATOM 753 O O . ILE A 1 95 ? -8.562 -9.013 9.349 1.00 92.44 95 ILE A O 1
ATOM 757 N N . LEU A 1 96 ? -9.876 -7.591 8.197 1.00 91.75 96 LEU A N 1
ATOM 758 C CA . LEU A 1 96 ? -10.727 -8.603 7.573 1.00 91.75 96 LEU A CA 1
ATOM 759 C C . LEU A 1 96 ? -10.009 -9.287 6.408 1.00 91.75 96 LEU A C 1
ATOM 761 O O . LEU A 1 96 ? -9.989 -10.511 6.315 1.00 91.75 96 LEU A O 1
ATOM 765 N N . HIS A 1 97 ? -9.394 -8.491 5.528 1.00 89.69 97 HIS A N 1
ATOM 766 C CA . HIS A 1 97 ? -8.690 -8.991 4.347 1.00 89.69 97 HIS A CA 1
ATOM 767 C C . HIS A 1 97 ? -7.398 -8.219 4.105 1.00 89.69 97 HIS A C 1
ATOM 769 O O . HIS A 1 97 ? -7.328 -7.008 4.329 1.00 89.69 97 HIS A O 1
ATOM 775 N N . LEU A 1 98 ? -6.387 -8.932 3.613 1.00 90.06 98 LEU A N 1
ATOM 776 C CA . LEU A 1 98 ? -5.151 -8.366 3.092 1.00 90.06 98 LEU A CA 1
ATOM 777 C C . LEU A 1 98 ? -4.864 -9.038 1.754 1.00 90.06 98 LEU A C 1
ATOM 779 O O . LEU A 1 98 ? -4.544 -10.225 1.713 1.00 90.06 98 LEU A O 1
ATOM 783 N N . ASP A 1 99 ? -4.947 -8.253 0.688 1.00 86.88 99 ASP A N 1
ATOM 784 C CA . ASP A 1 99 ? -4.820 -8.721 -0.685 1.00 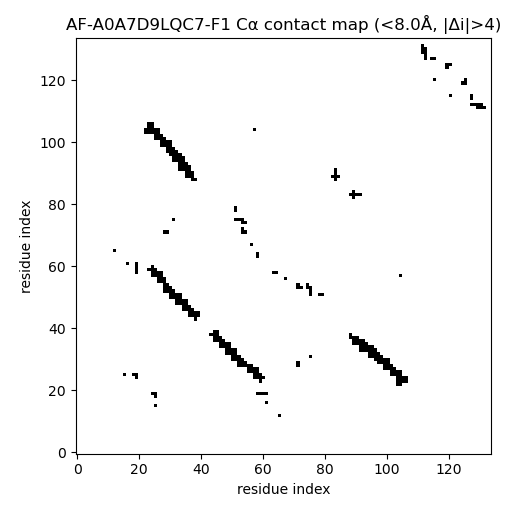86.88 99 ASP A CA 1
ATOM 785 C C . ASP A 1 99 ? -3.550 -8.156 -1.313 1.00 86.88 99 ASP A C 1
ATOM 787 O O . ASP A 1 99 ? -3.325 -6.944 -1.309 1.00 86.88 99 ASP A O 1
ATOM 791 N N . LEU A 1 100 ? -2.726 -9.023 -1.897 1.00 87.12 100 LEU A N 1
ATOM 792 C CA . LEU A 1 100 ? -1.623 -8.618 -2.762 1.00 87.12 100 LEU A CA 1
ATOM 793 C C . LEU A 1 100 ? -2.052 -8.834 -4.212 1.00 87.12 100 LEU A C 1
ATOM 795 O O . LEU A 1 100 ? -2.075 -9.957 -4.706 1.00 87.12 100 LEU A O 1
ATOM 799 N N . ASN A 1 101 ? -2.393 -7.746 -4.894 1.00 86.00 101 ASN A N 1
ATOM 800 C CA . ASN A 1 101 ? -2.793 -7.791 -6.295 1.00 86.00 101 ASN A CA 1
ATOM 801 C C . ASN A 1 101 ? -1.560 -7.585 -7.165 1.00 86.00 101 ASN A C 1
ATOM 803 O O . ASN A 1 101 ? -0.894 -6.558 -7.034 1.00 86.00 101 ASN A O 1
ATOM 807 N N . MET A 1 102 ? -1.269 -8.533 -8.056 1.00 84.81 102 MET A N 1
ATOM 808 C CA . MET A 1 102 ? -0.097 -8.502 -8.930 1.00 84.81 102 MET A CA 1
ATOM 809 C C . MET A 1 102 ? -0.486 -8.764 -10.379 1.00 84.81 102 MET A C 1
ATOM 811 O O . MET A 1 102 ? -1.388 -9.542 -10.676 1.00 84.81 102 MET A O 1
ATOM 815 N N . ALA A 1 103 ? 0.219 -8.108 -11.289 1.00 84.62 103 ALA A N 1
ATOM 816 C CA . ALA A 1 103 ? 0.094 -8.294 -12.720 1.00 84.62 103 ALA A CA 1
ATOM 817 C C . ALA A 1 103 ? 1.482 -8.277 -13.361 1.00 84.62 103 ALA A C 1
ATOM 819 O O . ALA A 1 103 ? 2.367 -7.510 -12.965 1.00 84.62 103 ALA A O 1
ATOM 820 N N . LYS A 1 104 ? 1.663 -9.096 -14.398 1.00 83.94 104 LYS A N 1
ATOM 821 C CA . LYS A 1 104 ? 2.887 -9.094 -15.203 1.00 83.94 104 LYS A CA 1
ATOM 822 C C . LYS A 1 104 ? 3.048 -7.733 -15.869 1.00 83.94 104 LYS A C 1
ATOM 824 O O . LYS A 1 104 ? 2.161 -7.279 -16.593 1.00 83.94 104 LYS A O 1
ATOM 829 N N . TYR A 1 105 ? 4.188 -7.090 -15.648 1.00 80.69 105 TYR A N 1
ATOM 830 C CA . TYR A 1 105 ? 4.512 -5.836 -16.305 1.00 80.69 105 TYR A CA 1
ATOM 831 C C . TYR A 1 105 ? 5.325 -6.120 -17.563 1.00 80.69 105 TYR A C 1
ATOM 833 O O . TYR A 1 105 ? 6.485 -6.524 -17.504 1.00 80.69 105 TYR A O 1
ATOM 841 N N . THR A 1 106 ? 4.701 -5.892 -18.716 1.00 78.44 106 THR A N 1
ATOM 842 C CA . THR A 1 106 ? 5.414 -5.848 -19.992 1.00 78.44 106 THR A CA 1
ATOM 843 C C . THR A 1 106 ? 5.654 -4.380 -20.317 1.00 78.44 106 THR A C 1
ATOM 845 O O . THR A 1 106 ? 4.683 -3.682 -20.621 1.00 78.44 106 THR A O 1
ATOM 848 N N . PRO A 1 107 ? 6.897 -3.873 -20.225 1.00 74.12 107 PRO A N 1
ATOM 849 C CA . PRO A 1 107 ? 7.173 -2.513 -20.650 1.00 74.12 107 PRO A CA 1
ATOM 850 C C . PRO A 1 107 ? 6.788 -2.372 -22.121 1.00 74.12 107 PRO A C 1
ATOM 852 O O . PRO A 1 107 ? 7.018 -3.279 -22.928 1.00 74.12 107 PRO A O 1
ATOM 855 N N . LEU A 1 108 ? 6.198 -1.230 -22.473 1.00 72.75 108 LEU A N 1
ATOM 856 C CA . LEU A 1 108 ? 6.00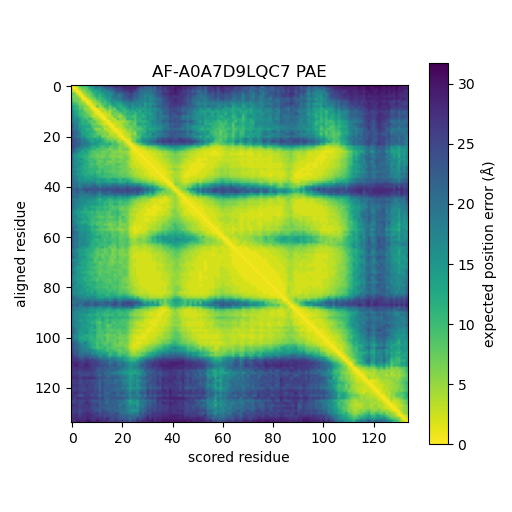1 -0.891 -23.875 1.00 72.75 108 LEU A CA 1
ATOM 857 C C . LEU A 1 108 ? 7.372 -0.940 -24.550 1.00 72.75 108 LEU A C 1
ATOM 859 O O . LEU A 1 108 ? 8.325 -0.338 -24.052 1.00 72.75 108 LEU A O 1
ATOM 863 N N . LYS A 1 109 ? 7.485 -1.675 -25.665 1.00 67.25 109 LYS A N 1
ATOM 864 C CA . LYS A 1 109 ? 8.676 -1.577 -26.510 1.00 67.25 109 LYS A CA 1
ATOM 865 C C . LYS A 1 109 ? 8.844 -0.099 -26.842 1.00 67.25 109 LYS A C 1
ATOM 867 O O . LYS A 1 109 ? 7.957 0.482 -27.466 1.00 67.25 109 LYS A O 1
ATOM 872 N N . GLY A 1 110 ? 9.953 0.498 -26.412 1.00 57.78 110 GLY A N 1
ATOM 873 C CA . GLY A 1 110 ? 10.355 1.798 -26.924 1.00 57.78 110 GLY A CA 1
ATOM 874 C C . GLY A 1 110 ? 10.445 1.664 -28.437 1.00 57.78 110 GLY A C 1
ATOM 875 O O . GLY A 1 110 ? 11.269 0.907 -28.945 1.00 57.78 110 GLY A O 1
ATOM 876 N N . ALA A 1 111 ? 9.533 2.304 -29.163 1.00 58.09 111 ALA A N 1
ATOM 877 C CA . ALA A 1 111 ? 9.644 2.378 -30.605 1.00 58.09 111 ALA A CA 1
ATOM 878 C C . ALA A 1 111 ? 10.710 3.430 -30.908 1.00 58.09 111 ALA A C 1
ATOM 880 O O . ALA A 1 111 ? 10.438 4.631 -30.901 1.00 58.09 111 ALA A O 1
ATOM 881 N N . SER A 1 112 ? 11.935 2.978 -31.151 1.00 62.28 112 SER A N 1
ATOM 882 C CA . SER A 1 112 ? 12.964 3.798 -31.774 1.00 62.28 112 SER A CA 1
ATOM 883 C C . SER A 1 112 ? 12.474 4.120 -33.185 1.00 62.28 112 SER A C 1
ATOM 885 O O . SER A 1 112 ? 12.409 3.238 -34.037 1.00 62.28 112 SER A O 1
ATOM 887 N N . HIS A 1 113 ? 12.078 5.375 -33.408 1.00 67.56 113 HIS A N 1
ATOM 888 C CA . HIS A 1 113 ? 11.567 5.918 -34.670 1.00 67.56 113 HIS A CA 1
ATOM 889 C C . HIS A 1 113 ? 10.143 5.477 -35.080 1.00 67.56 113 HIS A C 1
ATOM 891 O O . HIS A 1 113 ? 9.909 4.427 -35.681 1.00 67.56 113 HIS A O 1
ATOM 897 N N . ILE A 1 114 ? 9.189 6.390 -34.877 1.00 71.88 114 ILE A N 1
ATOM 898 C CA . ILE A 1 114 ? 7.855 6.333 -35.484 1.00 71.88 114 ILE A CA 1
ATOM 899 C C . ILE A 1 114 ? 7.954 6.950 -36.890 1.00 71.88 114 ILE A C 1
ATOM 901 O O . ILE A 1 114 ? 8.372 8.104 -37.015 1.00 71.88 114 ILE A O 1
ATOM 905 N N . PRO A 1 115 ? 7.615 6.230 -37.974 1.00 76.62 115 PRO A N 1
ATOM 906 C CA . PRO A 1 115 ? 7.691 6.792 -39.318 1.00 76.62 115 PRO A CA 1
ATOM 907 C C . PRO A 1 115 ? 6.674 7.928 -39.501 1.00 76.62 115 PRO A C 1
ATOM 909 O O . PRO A 1 115 ? 5.488 7.759 -39.217 1.00 76.62 115 PRO A O 1
ATOM 912 N N . LEU A 1 116 ? 7.116 9.080 -40.024 1.00 81.94 116 LEU A N 1
ATOM 913 C CA . LEU A 1 116 ? 6.189 10.169 -40.346 1.00 81.94 116 LEU A CA 1
ATOM 914 C C . LEU A 1 116 ? 5.200 9.753 -41.429 1.00 81.94 116 LEU A C 1
ATOM 916 O O . LEU A 1 116 ? 5.552 9.138 -42.440 1.00 81.94 116 LEU A O 1
ATOM 920 N N . LEU A 1 117 ? 3.975 10.243 -41.270 1.00 83.38 117 LEU A N 1
ATOM 921 C CA . LEU A 1 117 ? 2.971 10.260 -42.323 1.00 83.38 117 LEU A CA 1
ATOM 922 C C . LEU A 1 117 ? 3.515 10.988 -43.564 1.00 83.38 117 LEU A C 1
ATOM 924 O O . LEU A 1 117 ? 4.129 12.054 -43.460 1.00 83.38 117 LEU A O 1
ATOM 928 N N . LYS A 1 118 ? 3.242 10.439 -44.756 1.00 79.50 118 LYS A N 1
ATOM 929 C CA . LYS A 1 118 ? 3.786 10.921 -46.043 1.00 79.50 118 LYS A CA 1
ATOM 930 C C . LYS A 1 118 ? 3.639 12.436 -46.231 1.00 79.50 118 LYS A C 1
ATOM 932 O O . LYS A 1 118 ? 4.607 13.097 -46.582 1.00 79.50 118 LYS A O 1
ATOM 937 N N . LYS A 1 119 ? 2.464 12.992 -45.906 1.00 83.00 119 LYS A N 1
ATOM 938 C CA . LYS A 1 119 ? 2.160 14.433 -46.020 1.00 83.00 119 LYS A CA 1
ATOM 939 C C . LYS A 1 119 ? 3.128 15.323 -45.230 1.00 83.00 119 LYS A C 1
ATOM 941 O O . LYS A 1 119 ? 3.434 16.426 -45.665 1.00 83.00 119 LYS A O 1
ATOM 946 N N . LEU A 1 120 ? 3.595 14.852 -44.075 1.00 81.25 120 LEU A N 1
ATOM 947 C CA . LEU A 1 120 ? 4.502 15.592 -43.198 1.00 81.25 120 LEU A CA 1
ATOM 948 C C . LEU A 1 120 ? 5.964 15.412 -43.620 1.00 81.25 120 LEU A C 1
ATOM 950 O O . LEU A 1 120 ? 6.729 16.373 -43.605 1.00 81.25 120 LEU A O 1
ATOM 954 N N . LYS A 1 121 ? 6.330 14.210 -44.088 1.00 79.50 121 LYS A N 1
ATOM 955 C CA . LYS A 1 121 ? 7.661 13.926 -44.644 1.00 79.50 121 LYS A CA 1
ATOM 956 C C . LYS A 1 121 ? 7.960 14.782 -45.880 1.00 79.50 121 LYS A C 1
ATOM 958 O O . LYS A 1 121 ? 9.075 15.274 -46.018 1.00 79.50 121 LYS A O 1
ATOM 963 N N . THR A 1 122 ? 6.965 15.008 -46.744 1.00 79.62 122 THR A N 1
ATOM 964 C CA . THR A 1 122 ? 7.116 15.839 -47.953 1.00 79.62 122 THR A CA 1
ATOM 965 C C . THR A 1 122 ? 7.407 17.301 -47.625 1.00 79.62 122 THR A C 1
ATOM 967 O O . THR A 1 122 ? 8.175 17.940 -48.335 1.00 79.62 122 THR A O 1
ATOM 970 N N . LYS A 1 123 ? 6.838 17.825 -46.532 1.00 83.62 123 LYS A N 1
ATOM 971 C CA . LYS A 1 123 ? 7.040 19.220 -46.122 1.00 83.62 123 LYS A CA 1
ATOM 972 C C . LYS A 1 123 ? 8.461 19.492 -45.609 1.00 83.62 123 LYS A C 1
ATOM 974 O O . LYS A 1 123 ? 8.865 20.643 -45.606 1.00 83.62 123 LYS A O 1
ATOM 979 N N . LYS A 1 124 ? 9.211 18.465 -45.179 1.00 77.31 124 LYS A N 1
ATOM 980 C CA . LYS A 1 124 ? 10.586 18.563 -44.631 1.00 77.31 124 LYS A CA 1
ATOM 981 C C . LYS A 1 124 ? 10.775 19.553 -43.461 1.00 77.31 124 LYS A C 1
ATOM 983 O O . LYS A 1 124 ? 11.905 19.852 -43.102 1.00 77.31 124 LYS A O 1
ATOM 988 N N . VAL A 1 125 ? 9.694 20.018 -42.831 1.00 76.69 125 VAL A N 1
ATOM 989 C CA . VAL A 1 125 ? 9.737 20.957 -41.687 1.00 76.69 125 VAL A CA 1
ATOM 990 C C . VAL A 1 125 ? 9.969 20.232 -40.352 1.00 76.69 125 VAL A C 1
ATOM 992 O O . VAL A 1 125 ? 10.281 20.857 -39.348 1.00 76.69 125 VAL A O 1
ATOM 995 N N . ILE A 1 126 ? 9.821 18.903 -40.322 1.00 79.81 126 ILE A N 1
ATOM 996 C CA . ILE A 1 126 ? 9.912 18.097 -39.100 1.00 79.81 126 ILE A CA 1
ATOM 997 C C . ILE A 1 126 ? 11.120 17.164 -39.195 1.00 79.81 126 ILE A C 1
ATOM 999 O O . ILE A 1 126 ? 11.224 16.365 -40.130 1.00 79.81 126 ILE A O 1
ATOM 1003 N N . ILE A 1 127 ? 12.008 17.245 -38.205 1.00 78.44 127 ILE A N 1
ATOM 1004 C CA . ILE A 1 127 ? 13.164 16.358 -38.053 1.00 78.44 127 ILE A CA 1
ATOM 1005 C C . ILE A 1 127 ? 12.713 15.102 -37.298 1.00 78.44 127 ILE A C 1
ATOM 1007 O O . ILE A 1 1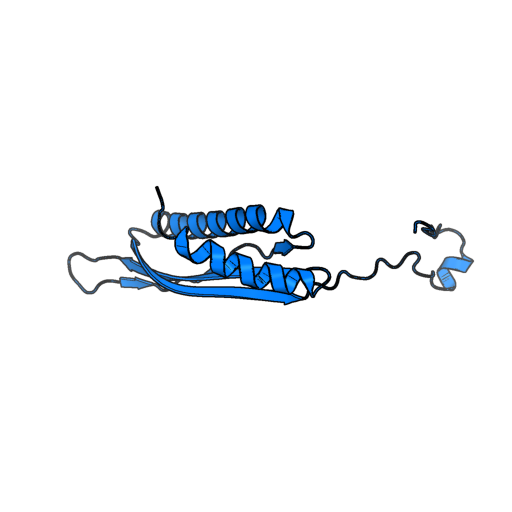27 ? 12.308 15.187 -36.142 1.00 78.44 127 ILE A O 1
ATOM 1011 N N . ASN A 1 128 ? 12.778 13.931 -37.945 1.00 78.94 128 ASN A N 1
ATOM 1012 C CA . ASN A 1 128 ? 12.503 12.646 -37.291 1.00 78.94 128 ASN A CA 1
ATOM 1013 C C . ASN A 1 128 ? 13.797 12.021 -36.798 1.00 78.94 128 ASN A C 1
ATOM 1015 O O . ASN A 1 128 ? 14.487 11.334 -37.557 1.00 78.94 128 ASN A O 1
ATOM 1019 N N . ILE A 1 129 ? 14.135 12.280 -35.544 1.00 77.00 129 ILE A N 1
ATOM 1020 C CA . ILE A 1 129 ? 15.348 11.731 -34.950 1.00 77.00 129 ILE A CA 1
ATOM 1021 C C . ILE A 1 129 ? 15.199 10.207 -34.870 1.00 77.00 129 ILE A C 1
ATOM 1023 O O . ILE A 1 129 ? 14.267 9.674 -34.266 1.00 77.00 129 ILE A O 1
ATOM 1027 N N . LYS A 1 130 ? 16.108 9.500 -35.546 1.00 69.81 130 LYS A N 1
ATOM 1028 C CA . LYS A 1 130 ? 16.254 8.049 -35.447 1.00 69.81 130 LYS A CA 1
ATOM 1029 C C . LYS A 1 130 ? 17.207 7.756 -34.301 1.00 69.81 130 LYS A C 1
ATOM 1031 O O . LYS A 1 130 ? 18.405 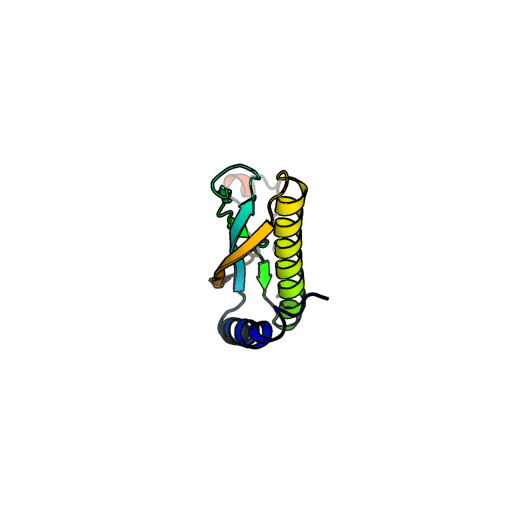7.972 -34.451 1.00 69.81 130 LYS A O 1
ATOM 1036 N N . ASN A 1 131 ? 16.689 7.245 -33.189 1.00 66.56 131 ASN A N 1
ATOM 1037 C CA . ASN A 1 131 ? 17.561 6.685 -32.164 1.00 66.56 131 ASN A CA 1
ATOM 1038 C C . ASN A 1 131 ? 18.141 5.371 -32.689 1.00 66.56 131 ASN A C 1
ATOM 1040 O O . ASN A 1 131 ? 17.392 4.463 -33.051 1.00 66.56 131 ASN A O 1
ATOM 1044 N N . SER A 1 132 ? 19.469 5.324 -32.766 1.00 61.69 132 SER A N 1
ATOM 1045 C CA . SER A 1 132 ? 20.250 4.147 -33.170 1.00 61.69 132 SER A CA 1
ATOM 1046 C C . SER A 1 132 ? 20.860 3.436 -31.959 1.00 61.69 132 SER A C 1
ATOM 1048 O O . SER A 1 132 ? 21.687 2.548 -32.133 1.00 61.69 132 SER A O 1
ATOM 1050 N N . ASP A 1 133 ? 20.485 3.859 -30.751 1.00 56.09 133 ASP A N 1
ATOM 1051 C CA . ASP A 1 133 ? 21.076 3.361 -29.517 1.00 56.09 133 ASP A CA 1
ATOM 1052 C C . ASP A 1 133 ? 20.571 1.944 -29.238 1.00 56.09 133 ASP A C 1
ATOM 1054 O O . ASP A 1 133 ? 19.360 1.692 -29.215 1.00 56.09 133 ASP A O 1
ATOM 1058 N N . ASN A 1 134 ? 21.538 1.037 -29.104 1.00 46.81 134 ASN A N 1
ATOM 1059 C CA . ASN A 1 134 ? 21.384 -0.395 -28.875 1.00 46.81 134 ASN A CA 1
ATOM 1060 C C . ASN A 1 134 ? 21.543 -0.697 -27.383 1.00 46.81 134 ASN A C 1
ATOM 1062 O O . ASN A 1 134 ? 22.516 -0.170 -26.797 1.00 46.81 134 ASN A O 1
#

Secondary structure (DSSP, 8-state):
---SSTTTHHHHHHHHHHHHHHSS-EEEEEEEEEEEEE--TTSPPEEE--EEE---EEESSGGGHHHHHHHHHHHHHHHHHHHHHHTTT-EEEEEEEEEEEEEE--PPP--S-PPPPHHHHHH--S--------

Solvent-accessible surface area (backbone atoms only — not comparable to full-atom values): 8124 Å² total; per-residue (Å²): 136,89,75,81,58,76,76,57,48,60,64,63,49,52,57,56,51,58,52,40,77,76,33,87,14,34,32,34,33,44,38,36,34,32,34,31,37,30,82,48,98,88,59,79,66,44,76,46,73,56,76,44,58,31,68,80,44,76,41,72,48,76,87,54,42,63,61,50,48,52,52,33,52,50,50,38,53,51,52,53,50,47,50,35,69,74,38,94,63,40,39,84,70,46,76,78,44,78,44,79,50,72,43,84,34,76,75,78,78,80,73,66,53,80,82,70,58,68,78,55,57,73,65,65,82,66,85,79,74,69,63,81,84,128

Foldseek 3Di:
DDPPVPVCVVVVLVVVVVVLVVAQKKKKKKKWWFKWWADDPPDDIDIDTDMDMFDTDMGRDSVCVVVVVVNRVVRRVVVVVCCCVVPDRIDTDGTPDMDMDMDGDDPDPPPQWDDDDPVVVVVVPDDTDGDPDD

Organism: Paramuricea clavata (NCBI:txid317549)

Nearest PDB structures (foldseek):
  5mdm-assembly2_A  TM=4.281E-01  e=1.193E+00  Chandipura virus
  5xv4-assembly3_F  TM=2.666E-01  e=2.430E-01  Homo sapiens
  5b0v-assembly1_B  TM=4.387E-01  e=5.203E+00  Marburg virus - Musoke, Kenya, 1980
  5mdm-assembly2_C  TM=3.496E-01  e=2.150E+00  Chandipura virus
  9c6e-assembly1_A  TM=1.696E-01  e=1.423E+00  Bos taurus

Sequence (134 aa):
MSQFLRGKSKSILIHPSKELEMNKGLKWLIGVKARFVKPKEDGEDLFSEPHFRSLCTTTVNAHNMEKQLQAACSKIMDSLAIYQKEGSGWILNEILHLDLNMAKYTPLKGASHIPLLKKLKTKKVIINIKNSDN

Radius of gyration: 23.43 Å; Cα contacts (8 Å, |Δi|>4): 172; chains: 1; bounding box: 48×37×74 Å